Protein AF-A0A9D5TP12-F1 (afdb_monomer_lite)

Structure (mmCIF, N/CA/C/O backbone):
data_AF-A0A9D5TP12-F1
#
_entry.id   AF-A0A9D5TP12-F1
#
loop_
_atom_site.group_PDB
_atom_site.id
_atom_site.type_symbol
_atom_site.label_atom_id
_atom_site.label_alt_id
_atom_site.label_comp_id
_atom_site.label_asym_id
_atom_site.label_entity_id
_atom_site.label_seq_id
_atom_site.pdbx_PDB_ins_code
_atom_site.Cartn_x
_atom_site.Cartn_y
_atom_site.Cartn_z
_atom_site.occupancy
_atom_site.B_iso_or_equiv
_atom_site.auth_seq_id
_atom_site.auth_comp_id
_atom_site.auth_asym_id
_atom_site.auth_atom_id
_atom_site.pdbx_PDB_model_num
ATOM 1 N N . MET A 1 1 ? -20.997 19.288 26.419 1.00 34.75 1 MET A N 1
ATOM 2 C CA . MET A 1 1 ? -20.650 18.181 25.501 1.00 34.75 1 MET A CA 1
ATOM 3 C C . MET A 1 1 ? -21.415 16.973 26.014 1.00 34.75 1 MET A C 1
ATOM 5 O O . MET A 1 1 ? -21.216 16.625 27.165 1.00 34.75 1 MET A O 1
ATOM 9 N N . PHE A 1 2 ? -22.417 16.490 25.276 1.00 34.88 2 PHE A N 1
ATOM 10 C CA . PHE A 1 2 ? -23.451 15.599 25.816 1.00 34.88 2 PHE A CA 1
ATOM 11 C C . PHE A 1 2 ? -22.868 14.261 26.285 1.00 34.88 2 PHE A C 1
ATOM 13 O O . PHE A 1 2 ? -22.431 13.446 25.473 1.00 34.88 2 PHE A O 1
ATOM 20 N N . GLU A 1 3 ? -22.887 14.047 27.597 1.00 37.12 3 GLU A N 1
ATOM 21 C CA . GLU A 1 3 ? -22.659 12.756 28.228 1.00 37.12 3 GLU A CA 1
ATOM 22 C C . GLU A 1 3 ? -23.848 11.865 27.859 1.00 37.12 3 GLU A C 1
ATOM 24 O O . GLU A 1 3 ? -24.962 12.015 28.355 1.00 37.12 3 GLU A O 1
ATOM 29 N N . LYS A 1 4 ? -23.655 11.029 26.838 1.00 43.12 4 LYS A N 1
ATOM 30 C CA . LYS A 1 4 ? -24.684 10.112 26.353 1.00 43.12 4 LYS A CA 1
ATOM 31 C C . LYS A 1 4 ? -24.877 9.065 27.449 1.00 43.12 4 LYS A C 1
ATOM 33 O O . LYS A 1 4 ? -23.991 8.231 27.631 1.00 43.12 4 LYS A O 1
ATOM 38 N N . GLU A 1 5 ? -25.989 9.135 28.185 1.00 43.97 5 GLU A N 1
ATOM 39 C CA . GLU A 1 5 ? -26.331 8.164 29.231 1.00 43.97 5 GLU A CA 1
ATOM 40 C C . GLU A 1 5 ? -26.109 6.737 28.709 1.00 43.97 5 GLU A C 1
ATOM 42 O O . GLU A 1 5 ? -26.712 6.309 27.715 1.00 43.97 5 GLU A O 1
ATOM 47 N N . ARG A 1 6 ? -25.172 6.013 29.334 1.00 51.12 6 ARG A N 1
ATOM 48 C CA . ARG A 1 6 ? -24.859 4.636 28.949 1.00 51.12 6 ARG A CA 1
ATOM 49 C C . ARG A 1 6 ? -26.008 3.744 29.399 1.00 51.12 6 ARG A C 1
ATOM 51 O O . ARG A 1 6 ? -26.174 3.482 30.584 1.00 51.12 6 ARG A O 1
ATOM 58 N N . LYS A 1 7 ? -26.793 3.270 28.436 1.00 58.16 7 LYS A N 1
ATOM 59 C CA . LYS A 1 7 ? -27.853 2.286 28.668 1.00 58.16 7 LYS A CA 1
ATOM 60 C C . LYS A 1 7 ? -27.237 0.931 29.012 1.00 58.16 7 LYS A C 1
ATOM 62 O O . LYS A 1 7 ? -26.291 0.503 28.350 1.00 58.16 7 LYS A O 1
ATOM 67 N N . PHE A 1 8 ? -27.782 0.264 30.027 1.00 51.97 8 PHE A N 1
ATOM 68 C CA . PHE A 1 8 ? -27.398 -1.104 30.363 1.00 51.97 8 PHE A CA 1
ATOM 69 C C . PHE A 1 8 ? -27.832 -2.064 29.246 1.00 51.97 8 PHE A C 1
ATOM 71 O O . PHE A 1 8 ? -28.957 -1.941 28.758 1.00 51.97 8 PHE A O 1
ATOM 78 N N . PRO A 1 9 ? -26.971 -3.011 28.834 1.00 57.88 9 PRO A N 1
ATOM 79 C CA . PRO A 1 9 ? -27.343 -4.006 27.837 1.00 57.88 9 PRO A CA 1
ATOM 80 C C . PRO A 1 9 ? -28.425 -4.932 28.407 1.00 57.88 9 PRO A C 1
ATOM 82 O O . PRO A 1 9 ? -28.237 -5.523 29.472 1.00 57.88 9 PRO A O 1
ATOM 85 N N . ALA A 1 10 ? -29.554 -5.062 27.708 1.00 56.81 10 ALA A N 1
ATOM 86 C CA . ALA A 1 10 ? -30.697 -5.853 28.175 1.00 56.81 10 ALA A CA 1
ATOM 87 C C . ALA A 1 10 ? -30.588 -7.342 27.786 1.00 56.81 10 ALA A C 1
ATOM 89 O O . ALA A 1 10 ? -31.251 -8.199 28.371 1.00 56.81 10 ALA A O 1
ATOM 90 N N . SER A 1 11 ? -29.733 -7.667 26.811 1.00 59.78 11 SER A N 1
ATOM 91 C CA . SER A 1 11 ? -29.512 -9.028 26.313 1.00 59.78 11 SER A CA 1
ATOM 92 C C . SER A 1 11 ? -28.053 -9.266 25.910 1.00 59.78 11 SER A C 1
ATOM 94 O O . SER A 1 11 ? -27.313 -8.335 25.590 1.00 59.78 11 SER A O 1
ATOM 96 N N . LEU A 1 12 ? -27.640 -10.538 25.865 1.00 60.16 12 LEU A N 1
ATOM 97 C CA . LEU A 1 12 ? -26.319 -10.935 25.358 1.00 60.16 12 LEU A CA 1
ATOM 98 C C . LEU A 1 12 ? -26.127 -10.610 23.863 1.00 60.16 12 LEU A C 1
ATOM 100 O O . LEU A 1 12 ? -24.990 -10.462 23.417 1.00 60.16 12 LEU A O 1
ATOM 104 N N . GLU A 1 13 ? -27.212 -10.485 23.092 1.00 59.66 13 GLU A N 1
ATOM 105 C CA . GLU A 1 13 ? -27.165 -10.084 21.679 1.00 59.66 13 GLU A CA 1
ATOM 106 C C . GLU A 1 13 ? -26.834 -8.599 21.507 1.00 59.66 13 GLU A C 1
ATOM 108 O O . GLU A 1 13 ? -26.048 -8.250 20.625 1.00 59.66 13 GLU A O 1
ATOM 113 N N . GLU A 1 14 ? -27.331 -7.721 22.384 1.00 58.25 14 GLU A N 1
ATOM 114 C CA . GLU A 1 14 ? -26.931 -6.306 22.384 1.00 58.25 14 GLU A CA 1
ATOM 115 C C . GLU A 1 14 ? -25.450 -6.121 22.723 1.00 58.25 14 GLU A C 1
ATOM 117 O O . GLU A 1 14 ? -24.802 -5.233 22.167 1.00 58.25 14 GLU A O 1
ATOM 122 N N . CYS A 1 15 ? -24.875 -6.993 23.557 1.00 57.53 15 CYS A N 1
ATOM 123 C CA . CYS A 1 15 ? -23.444 -6.963 23.859 1.00 57.53 15 CYS A CA 1
ATOM 124 C C . CYS A 1 15 ? -22.568 -7.234 22.627 1.00 57.53 15 CYS A C 1
ATOM 126 O O . CYS A 1 15 ? -21.429 -6.771 22.603 1.00 57.53 15 CYS A O 1
ATOM 128 N N . LYS A 1 16 ? -23.085 -7.959 21.622 1.00 59.59 16 LYS A N 1
ATOM 129 C CA . LYS A 1 16 ? -22.362 -8.335 20.394 1.00 59.59 16 LYS A CA 1
ATOM 130 C C . LYS A 1 16 ? -22.511 -7.337 19.244 1.00 59.59 16 LYS A C 1
ATOM 132 O O . LYS A 1 16 ? -21.845 -7.510 18.224 1.00 59.59 16 LYS A O 1
ATOM 137 N N . LYS A 1 17 ? -23.362 -6.309 19.364 1.00 65.19 17 LYS A N 1
ATOM 138 C CA . LYS A 1 17 ? -23.546 -5.326 18.286 1.00 65.19 17 LYS A CA 1
ATOM 139 C C . LYS A 1 17 ? -22.244 -4.566 18.012 1.00 65.19 17 LYS A C 1
ATOM 141 O O . LYS A 1 17 ? -21.689 -3.907 18.898 1.00 65.19 17 LYS A O 1
ATOM 146 N N . VAL A 1 18 ? -21.786 -4.654 16.763 1.00 62.16 18 VAL A N 1
ATOM 147 C CA . VAL A 1 18 ? -20.635 -3.905 16.245 1.00 62.16 18 VAL A CA 1
ATOM 148 C C . VAL A 1 18 ? -20.933 -2.412 16.375 1.00 62.16 18 VAL A C 1
ATOM 150 O O . VAL A 1 18 ? -22.025 -1.959 16.039 1.00 62.16 18 VAL A O 1
ATOM 153 N N . ASP A 1 19 ? -19.996 -1.658 16.952 1.00 65.31 19 ASP A N 1
ATOM 154 C CA . ASP A 1 19 ? -20.142 -0.209 17.099 1.00 65.31 19 ASP A CA 1
ATOM 155 C C . ASP A 1 19 ? -19.853 0.512 15.788 1.00 65.31 19 ASP A C 1
ATOM 157 O O . ASP A 1 19 ? -19.017 0.049 15.012 1.00 65.31 19 ASP A O 1
ATOM 161 N N . SER A 1 20 ? -20.397 1.719 15.624 1.00 74.88 20 SER A N 1
ATOM 162 C CA . SER A 1 20 ? -20.076 2.582 14.477 1.00 74.88 20 SER A CA 1
ATOM 163 C C . SER A 1 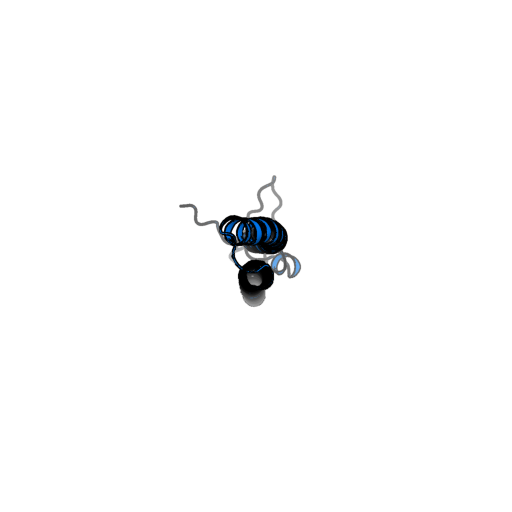20 ? -18.572 2.882 14.366 1.00 74.88 20 SER A C 1
ATOM 165 O O . SER A 1 20 ? -18.056 3.119 13.279 1.00 74.88 20 SER A O 1
ATOM 167 N N . VAL A 1 21 ? -17.845 2.862 15.492 1.00 74.19 21 VAL A N 1
ATOM 168 C CA . VAL A 1 21 ? -16.382 3.033 15.530 1.00 74.19 21 VAL A CA 1
ATOM 169 C C . VAL A 1 21 ? -15.657 1.811 14.962 1.00 74.19 21 VAL A C 1
ATOM 171 O O . VAL A 1 21 ? -14.723 1.961 14.180 1.00 74.19 21 VAL A O 1
ATOM 174 N N . SER A 1 22 ? -16.095 0.603 15.324 1.00 74.75 22 SER A N 1
ATOM 175 C CA . SER A 1 22 ? -15.513 -0.643 14.811 1.00 74.75 22 SER A CA 1
ATOM 176 C C . SER A 1 22 ? -15.844 -0.825 13.326 1.00 74.75 22 SER A C 1
ATOM 178 O O . SER A 1 22 ? -14.962 -1.146 12.537 1.00 74.75 22 SER A O 1
ATOM 180 N N . GLU A 1 23 ? -17.074 -0.510 12.919 1.00 79.94 23 GLU A N 1
ATOM 181 C CA . GLU A 1 23 ? -17.510 -0.529 11.517 1.00 79.94 23 GLU A CA 1
ATOM 182 C C . GLU A 1 23 ? -16.716 0.461 10.644 1.00 79.94 23 GLU A C 1
ATOM 184 O O . GLU A 1 23 ? -16.267 0.120 9.547 1.00 79.94 23 GLU A O 1
ATOM 189 N N . SER A 1 24 ? -16.449 1.663 11.168 1.00 81.19 24 SER A N 1
ATOM 190 C CA . SER A 1 24 ? -15.568 2.637 10.518 1.00 81.19 24 SER A CA 1
ATOM 191 C C . SER A 1 24 ? -14.151 2.081 10.349 1.00 81.19 24 SER A C 1
ATOM 193 O O . SER A 1 24 ? -13.617 2.106 9.241 1.00 81.19 24 SER A O 1
ATOM 195 N N . LEU A 1 25 ? -13.554 1.502 11.399 1.00 82.25 25 LEU A N 1
ATOM 196 C CA . LEU A 1 25 ? -12.213 0.903 11.323 1.00 82.25 25 LEU A CA 1
ATOM 197 C C . LEU A 1 25 ? -12.132 -0.219 10.277 1.00 82.25 25 LEU A C 1
ATOM 199 O O . LEU A 1 25 ? -11.177 -0.255 9.501 1.00 82.25 25 LEU A O 1
ATOM 203 N N . TRP A 1 26 ? -13.142 -1.087 10.199 1.00 83.75 26 TRP A N 1
ATOM 204 C CA . TRP A 1 26 ? -13.218 -2.123 9.164 1.00 83.75 26 TRP A CA 1
ATOM 205 C C . TRP A 1 26 ? -13.318 -1.533 7.754 1.00 83.75 26 TRP A C 1
ATOM 207 O O . TRP A 1 26 ? -12.626 -1.994 6.845 1.00 83.75 26 TRP A O 1
ATOM 217 N N . THR A 1 27 ? -14.083 -0.454 7.583 1.00 87.50 27 THR A N 1
ATOM 218 C CA . THR A 1 27 ? -14.152 0.275 6.307 1.00 87.50 27 THR A CA 1
ATOM 219 C C . THR A 1 27 ? -12.778 0.829 5.913 1.00 87.50 27 THR A C 1
ATOM 221 O O . THR A 1 27 ? -12.343 0.664 4.773 1.00 87.50 27 THR A O 1
ATOM 224 N N . TRP A 1 28 ? -12.039 1.425 6.853 1.00 86.44 28 TRP A N 1
ATOM 225 C CA . TRP A 1 28 ? -10.678 1.918 6.604 1.00 86.44 28 TRP A CA 1
ATOM 226 C C . TRP A 1 28 ? -9.708 0.799 6.206 1.00 86.44 28 TRP A C 1
ATOM 228 O O . TRP A 1 28 ? -8.885 0.994 5.308 1.00 86.44 28 TRP A O 1
ATOM 238 N N . VAL A 1 29 ? -9.825 -0.385 6.813 1.00 87.88 29 VAL A N 1
ATOM 239 C CA . VAL A 1 29 ? -9.036 -1.570 6.435 1.00 87.88 29 VAL A CA 1
ATOM 240 C C . VAL A 1 29 ? -9.301 -1.971 4.982 1.00 87.88 29 VAL A C 1
ATOM 242 O O . VAL A 1 29 ? -8.356 -2.233 4.232 1.00 87.88 29 VAL A O 1
ATOM 245 N N . GLU A 1 30 ? -10.565 -2.023 4.561 1.00 89.06 30 GLU A N 1
ATOM 246 C CA . GLU A 1 30 ? -10.925 -2.355 3.177 1.00 89.06 30 GLU A CA 1
ATOM 247 C C . GLU A 1 30 ? -10.396 -1.319 2.185 1.00 89.06 30 GLU A C 1
ATOM 249 O O . GLU A 1 30 ? -9.827 -1.673 1.145 1.00 89.06 30 GLU A O 1
ATOM 254 N N . TRP A 1 31 ? -10.521 -0.039 2.537 1.00 89.00 31 TRP A N 1
ATOM 255 C CA . TRP A 1 31 ? -9.989 1.060 1.743 1.00 89.00 31 TRP A CA 1
ATOM 256 C C . TRP A 1 31 ? -8.475 0.951 1.580 1.00 89.00 31 TRP A C 1
ATOM 258 O O . TRP A 1 31 ? -7.990 1.003 0.451 1.00 89.00 31 TRP A O 1
ATOM 268 N N . LEU A 1 32 ? -7.723 0.722 2.657 1.00 87.69 32 LEU A N 1
ATOM 269 C CA . LEU A 1 32 ? -6.265 0.578 2.592 1.00 87.69 32 LEU A CA 1
ATOM 270 C C . LEU A 1 32 ? -5.828 -0.591 1.709 1.00 87.69 32 LEU A C 1
ATOM 272 O O . LEU A 1 32 ? -4.908 -0.441 0.906 1.00 87.69 32 LEU A O 1
ATOM 276 N N . LYS A 1 33 ? -6.520 -1.734 1.782 1.00 87.12 33 LYS A N 1
ATOM 277 C CA . LYS A 1 33 ? -6.243 -2.876 0.894 1.00 87.12 33 LYS A CA 1
ATOM 278 C C . LYS A 1 33 ? -6.492 -2.530 -0.574 1.00 87.12 33 LYS A C 1
ATOM 280 O O . LYS A 1 33 ? -5.738 -2.965 -1.446 1.00 87.12 33 LYS A O 1
ATOM 285 N N . LYS A 1 34 ? -7.544 -1.760 -0.862 1.00 90.94 34 LYS A N 1
ATOM 286 C CA . LYS A 1 34 ? -7.857 -1.307 -2.223 1.00 90.94 34 LYS A CA 1
ATOM 287 C C . LYS A 1 34 ? -6.808 -0.316 -2.734 1.00 90.94 34 LYS A C 1
ATOM 289 O O . LYS A 1 34 ? -6.294 -0.507 -3.835 1.00 90.94 34 LYS A O 1
ATOM 294 N N . TRP A 1 35 ? -6.452 0.685 -1.932 1.00 88.50 35 TRP A N 1
ATOM 295 C CA . TRP A 1 35 ? -5.431 1.678 -2.275 1.00 88.50 35 TRP A CA 1
ATOM 296 C C . TRP A 1 35 ? -4.051 1.051 -2.466 1.00 88.50 35 TRP A C 1
ATOM 298 O O . TRP A 1 35 ? -3.403 1.346 -3.465 1.00 88.50 35 TRP A O 1
ATOM 308 N N . GLY A 1 36 ? -3.650 0.107 -1.610 1.00 87.62 36 GLY A N 1
ATOM 309 C CA . GLY A 1 36 ? -2.383 -0.613 -1.762 1.00 87.62 36 GLY A CA 1
ATOM 310 C C . GLY A 1 36 ? -2.265 -1.349 -3.103 1.00 87.62 36 GLY A C 1
ATOM 311 O O . GLY A 1 36 ? -1.213 -1.314 -3.736 1.00 87.62 36 GLY A O 1
ATOM 312 N N . LYS A 1 37 ? -3.356 -1.954 -3.599 1.00 90.06 37 LYS A N 1
ATOM 313 C CA . LYS A 1 37 ? -3.381 -2.580 -4.936 1.00 90.06 37 LYS A CA 1
ATOM 314 C C . LYS A 1 37 ? -3.290 -1.555 -6.067 1.00 90.06 37 LYS A C 1
ATOM 316 O O . LYS A 1 37 ? -2.580 -1.789 -7.039 1.00 90.06 37 LYS A O 1
ATOM 321 N N . ILE A 1 38 ? -4.011 -0.439 -5.952 1.00 92.31 38 ILE A N 1
ATOM 322 C CA . ILE A 1 38 ? -4.000 0.627 -6.965 1.00 92.31 38 ILE A CA 1
ATOM 323 C C . ILE A 1 38 ? -2.599 1.238 -7.072 1.00 92.31 38 ILE A C 1
ATOM 325 O O . ILE A 1 38 ? -2.075 1.384 -8.174 1.00 92.31 38 ILE A O 1
ATOM 329 N N . ILE A 1 39 ? -1.976 1.541 -5.934 1.00 90.69 39 ILE A N 1
ATOM 330 C CA . ILE A 1 39 ? -0.634 2.125 -5.872 1.00 90.69 39 ILE A CA 1
ATOM 331 C C . ILE A 1 39 ? 0.409 1.152 -6.421 1.00 90.69 39 ILE A C 1
ATOM 333 O O . ILE A 1 39 ? 1.260 1.572 -7.199 1.00 90.69 39 ILE A O 1
ATOM 337 N N . LEU A 1 40 ? 0.302 -0.146 -6.115 1.00 90.44 40 LEU A N 1
ATOM 338 C CA . LEU A 1 40 ? 1.178 -1.163 -6.701 1.00 90.44 40 LEU A CA 1
ATOM 339 C C . LEU A 1 40 ? 1.142 -1.122 -8.238 1.00 90.44 40 LEU A C 1
ATOM 341 O O . LEU A 1 40 ? 2.189 -1.089 -8.879 1.00 90.44 40 LEU A O 1
ATOM 345 N N . ILE A 1 41 ? -0.055 -1.084 -8.832 1.00 92.50 41 ILE A N 1
ATOM 346 C CA . ILE A 1 41 ? -0.215 -1.026 -10.294 1.00 92.50 41 ILE A CA 1
ATOM 347 C C . ILE A 1 41 ? 0.381 0.269 -10.853 1.00 92.50 41 ILE A C 1
ATOM 349 O O . ILE A 1 41 ? 1.114 0.228 -11.841 1.00 92.50 41 ILE A O 1
ATOM 353 N N . LEU A 1 42 ? 0.107 1.409 -10.214 1.00 93.81 42 LEU A N 1
ATOM 354 C CA . LEU A 1 42 ? 0.652 2.701 -10.634 1.00 93.81 42 LEU A CA 1
ATOM 355 C C . LEU A 1 42 ? 2.185 2.704 -10.617 1.00 93.81 42 LEU A C 1
ATOM 357 O O . LEU A 1 42 ? 2.797 3.151 -11.584 1.00 93.81 42 LEU A O 1
ATOM 361 N N . LEU A 1 43 ? 2.807 2.159 -9.571 1.00 92.75 43 LEU A N 1
ATOM 362 C CA . LEU A 1 43 ? 4.266 2.092 -9.457 1.00 92.75 43 LEU A CA 1
ATOM 363 C C . LEU A 1 43 ? 4.894 1.172 -10.508 1.00 92.75 43 LEU A C 1
ATOM 365 O O . LEU A 1 43 ? 5.949 1.504 -11.043 1.00 92.75 43 LEU A O 1
ATOM 369 N N . ILE A 1 44 ? 4.236 0.065 -10.862 1.00 92.12 44 ILE A N 1
ATOM 370 C CA . ILE A 1 44 ? 4.693 -0.804 -11.957 1.00 92.12 44 ILE A CA 1
ATOM 371 C C . ILE A 1 44 ? 4.674 -0.043 -13.288 1.00 92.12 44 ILE A C 1
ATOM 373 O O . ILE A 1 44 ? 5.658 -0.073 -14.027 1.00 92.12 44 ILE A O 1
ATOM 377 N N . VAL A 1 45 ? 3.585 0.674 -13.587 1.00 94.69 45 VAL A N 1
ATOM 378 C CA . VAL A 1 45 ? 3.463 1.461 -14.827 1.00 94.69 45 VAL A CA 1
ATOM 379 C C . VAL A 1 45 ? 4.524 2.561 -14.885 1.00 94.69 45 VAL A C 1
ATOM 381 O O . VAL A 1 45 ? 5.215 2.695 -15.895 1.00 94.69 45 VAL A O 1
ATOM 384 N N . VAL A 1 46 ? 4.699 3.312 -13.794 1.00 93.75 46 VAL A N 1
ATOM 385 C CA . VAL A 1 46 ? 5.732 4.353 -13.694 1.00 93.75 46 VAL A CA 1
ATOM 386 C C . VAL A 1 46 ? 7.131 3.754 -13.845 1.00 93.75 46 VAL A C 1
ATOM 388 O O . VAL A 1 46 ? 7.955 4.321 -14.560 1.00 93.75 46 VAL A O 1
ATOM 391 N N . GLY A 1 47 ? 7.386 2.587 -13.253 1.00 93.44 47 GLY A N 1
ATOM 392 C CA . GLY A 1 47 ? 8.660 1.886 -13.382 1.00 93.44 47 GLY A CA 1
ATOM 393 C C . GLY A 1 47 ? 8.993 1.501 -14.821 1.00 93.44 47 GLY A C 1
ATOM 394 O O . GLY A 1 47 ? 10.116 1.732 -15.266 1.00 93.44 47 GLY A O 1
ATOM 395 N N . ILE A 1 48 ? 8.014 0.995 -15.579 1.00 94.31 48 ILE A N 1
ATOM 396 C CA . ILE A 1 48 ? 8.194 0.662 -17.002 1.00 94.31 48 ILE A CA 1
ATOM 397 C C . ILE A 1 48 ? 8.515 1.921 -17.816 1.00 94.31 48 ILE A C 1
ATOM 399 O O . ILE A 1 48 ? 9.481 1.928 -18.578 1.00 94.31 48 ILE A O 1
ATOM 403 N N . ILE A 1 49 ? 7.746 2.999 -17.633 1.00 95.38 49 ILE A N 1
ATOM 404 C CA . ILE A 1 49 ? 7.971 4.268 -18.345 1.00 95.38 49 ILE A CA 1
ATOM 405 C C . ILE A 1 49 ? 9.357 4.834 -18.006 1.00 95.38 49 ILE A C 1
ATOM 407 O O . ILE A 1 49 ? 10.099 5.247 -18.898 1.00 95.38 49 ILE A O 1
ATOM 411 N N . SER A 1 50 ? 9.734 4.810 -16.726 1.00 93.88 50 SER A N 1
ATOM 412 C CA . SER A 1 50 ? 11.030 5.296 -16.254 1.00 93.88 50 SER A CA 1
ATOM 413 C C . SER A 1 50 ? 12.192 4.494 -16.843 1.00 93.88 50 SER A C 1
ATOM 415 O O . SER A 1 50 ? 13.198 5.090 -17.225 1.00 93.88 50 SER A O 1
ATOM 417 N N . ALA A 1 51 ? 12.048 3.175 -16.964 1.00 93.38 51 ALA A N 1
ATOM 418 C CA . ALA A 1 51 ? 13.068 2.314 -17.546 1.00 93.38 51 ALA A CA 1
ATOM 419 C C . ALA A 1 51 ? 13.272 2.556 -19.044 1.00 93.38 51 ALA A C 1
ATOM 421 O O . ALA A 1 51 ? 14.412 2.616 -19.500 1.00 93.38 51 ALA A O 1
ATOM 422 N N . VAL A 1 52 ? 12.185 2.753 -19.799 1.00 93.62 52 VAL A N 1
ATOM 423 C CA . VAL A 1 52 ? 12.261 3.133 -21.220 1.00 93.62 52 VAL A CA 1
ATOM 424 C C . VAL A 1 52 ? 12.936 4.497 -21.371 1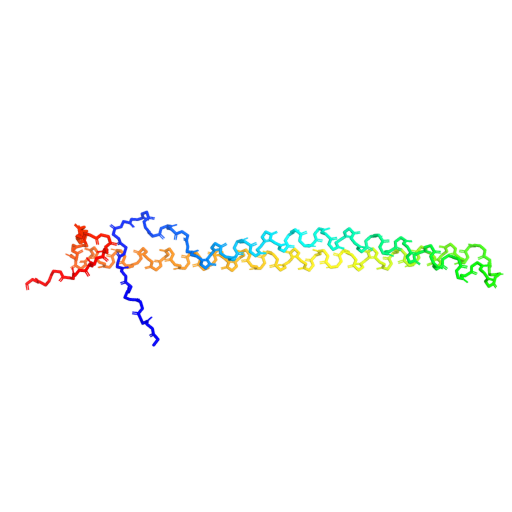.00 93.62 52 VAL A C 1
ATOM 426 O O . VAL A 1 52 ? 13.816 4.655 -22.214 1.00 93.62 52 VAL A O 1
ATOM 429 N N . GLY A 1 53 ? 12.588 5.462 -20.514 1.00 92.69 53 GLY A N 1
ATOM 430 C CA . GLY A 1 53 ? 13.259 6.762 -20.478 1.00 92.69 53 GLY A CA 1
ATOM 431 C C . GLY A 1 53 ? 14.763 6.633 -20.223 1.00 92.69 53 GLY A C 1
ATOM 432 O O . GLY A 1 53 ? 15.558 7.218 -20.952 1.00 92.69 53 GLY A O 1
ATOM 433 N N . LYS A 1 54 ? 15.160 5.805 -19.249 1.00 91.75 54 LYS A N 1
ATOM 434 C CA . LYS A 1 54 ? 16.571 5.552 -18.915 1.00 91.75 54 LYS A CA 1
ATOM 435 C C . LYS A 1 54 ? 17.340 4.831 -20.018 1.00 91.75 54 LYS A C 1
ATOM 437 O O . LYS A 1 54 ? 18.521 5.113 -20.202 1.00 91.75 54 LYS A O 1
ATOM 442 N N . TYR A 1 55 ? 16.688 3.930 -20.748 1.00 91.94 55 TYR A N 1
ATOM 443 C CA . TYR A 1 55 ? 17.275 3.300 -21.927 1.00 91.94 55 TYR A CA 1
ATOM 444 C C . TYR A 1 55 ? 17.582 4.340 -23.010 1.00 91.94 55 TYR A C 1
ATOM 446 O O . TYR A 1 55 ? 18.717 4.424 -23.474 1.00 91.94 55 TYR A O 1
ATOM 454 N N . ASN A 1 56 ? 16.588 5.160 -23.369 1.00 91.44 56 ASN A N 1
ATOM 455 C CA . ASN A 1 56 ? 16.728 6.167 -24.420 1.00 91.44 56 ASN A CA 1
ATOM 456 C C . ASN A 1 56 ? 17.771 7.230 -24.057 1.00 91.44 56 ASN A C 1
ATOM 458 O O . ASN A 1 56 ? 18.626 7.528 -24.880 1.00 91.44 56 ASN A O 1
ATOM 462 N N . GLU A 1 57 ? 17.766 7.722 -22.815 1.00 90.62 57 GLU A N 1
ATOM 463 C CA . GLU A 1 57 ? 18.731 8.713 -22.316 1.00 90.62 57 GLU A CA 1
ATOM 464 C C . GLU A 1 57 ? 20.185 8.239 -22.488 1.00 90.62 57 GLU A C 1
ATOM 466 O O . GLU A 1 57 ? 21.040 8.995 -22.942 1.00 90.62 57 GLU A O 1
ATOM 471 N N . VAL A 1 58 ? 20.470 6.971 -22.164 1.00 87.75 58 VAL A N 1
ATOM 472 C CA . VAL A 1 58 ? 21.822 6.397 -22.280 1.00 87.75 58 VAL A CA 1
ATOM 473 C C . VAL A 1 58 ? 22.168 6.028 -23.727 1.00 87.75 58 VAL A C 1
ATOM 475 O O . VAL A 1 58 ? 23.328 6.105 -24.126 1.00 87.75 58 VAL A O 1
ATOM 478 N N . ASN A 1 59 ? 21.179 5.653 -24.534 1.00 88.06 59 ASN A N 1
ATOM 479 C CA . ASN A 1 59 ? 21.391 5.340 -25.944 1.00 88.06 59 ASN A CA 1
ATOM 480 C C . ASN A 1 59 ? 21.639 6.609 -26.788 1.00 88.06 59 ASN A C 1
ATOM 482 O O . ASN A 1 59 ? 22.460 6.591 -27.702 1.00 88.06 59 ASN A O 1
ATOM 486 N N . GLU A 1 60 ? 20.989 7.730 -26.458 1.00 87.88 60 GLU A N 1
ATOM 487 C CA . GLU A 1 60 ? 21.161 9.028 -27.134 1.00 87.88 60 GLU A CA 1
ATOM 488 C C . GLU A 1 60 ? 22.571 9.611 -26.970 1.00 87.88 60 GLU A C 1
ATOM 490 O O . GLU A 1 60 ? 23.075 10.284 -27.869 1.00 87.88 60 GLU A O 1
ATOM 495 N N . ILE A 1 61 ? 23.249 9.304 -25.862 1.00 89.44 61 ILE A N 1
ATOM 496 C CA . ILE A 1 61 ? 24.646 9.701 -25.628 1.00 89.44 61 ILE A CA 1
ATOM 497 C C . ILE A 1 61 ? 25.669 8.755 -26.295 1.00 89.44 61 ILE A C 1
ATOM 499 O O . ILE A 1 61 ? 26.859 8.841 -25.996 1.00 89.44 61 ILE A O 1
ATOM 503 N N . ASN A 1 62 ? 25.232 7.881 -27.216 1.00 77.50 62 ASN A N 1
ATOM 504 C CA . ASN A 1 62 ? 26.053 6.912 -27.965 1.00 77.50 62 ASN A CA 1
ATOM 505 C C . ASN A 1 62 ? 26.914 5.989 -27.080 1.00 77.50 62 ASN A C 1
ATOM 507 O O . ASN A 1 62 ? 28.006 5.570 -27.473 1.00 77.50 62 ASN A O 1
ATOM 511 N N . VAL A 1 63 ? 26.443 5.672 -25.873 1.00 72.62 63 VAL A N 1
ATOM 512 C CA . VAL A 1 63 ? 27.092 4.677 -25.013 1.00 72.62 63 VAL A CA 1
ATOM 513 C C . VAL A 1 63 ? 26.692 3.277 -25.487 1.00 72.62 63 VAL A C 1
ATOM 515 O O . VAL A 1 63 ? 25.606 3.084 -26.029 1.00 72.62 63 VAL A O 1
ATOM 518 N N . ASP A 1 64 ? 27.585 2.300 -25.300 1.00 86.56 64 ASP A N 1
ATOM 519 C CA . ASP A 1 64 ? 27.348 0.895 -25.641 1.00 86.56 64 ASP A CA 1
ATOM 520 C C . ASP A 1 64 ? 25.938 0.416 -25.241 1.00 86.56 64 ASP A C 1
ATOM 522 O O . ASP A 1 64 ? 25.464 0.644 -24.123 1.00 86.56 64 ASP A O 1
ATOM 526 N N . SER A 1 65 ? 25.282 -0.294 -26.162 1.00 84.50 65 SER A N 1
ATOM 527 C CA . SER A 1 65 ? 23.906 -0.780 -25.997 1.00 84.50 65 SER A CA 1
ATOM 528 C C . SER A 1 65 ? 23.721 -1.667 -24.757 1.00 84.50 65 SER A C 1
ATOM 530 O O . SER A 1 65 ? 22.641 -1.672 -24.157 1.00 84.50 65 SER A O 1
ATOM 532 N N . GLY A 1 66 ? 24.776 -2.367 -24.320 1.00 89.19 66 GLY A N 1
ATOM 533 C CA . GLY A 1 66 ? 24.776 -3.146 -23.086 1.00 89.19 66 GLY A CA 1
ATOM 534 C C . GLY A 1 66 ? 24.638 -2.272 -21.839 1.00 89.19 66 GLY A C 1
ATOM 535 O O . GLY A 1 66 ? 23.911 -2.631 -20.909 1.00 89.19 66 GLY A O 1
ATOM 536 N N . VAL A 1 67 ? 25.255 -1.090 -21.831 1.00 89.38 67 VAL A N 1
ATOM 537 C CA . VAL A 1 67 ? 25.152 -0.123 -20.727 1.00 89.38 67 VAL A CA 1
ATOM 538 C C . VAL A 1 67 ? 23.760 0.511 -20.681 1.00 89.38 67 VAL A C 1
ATOM 540 O O . VAL A 1 67 ? 23.187 0.637 -19.596 1.00 89.38 67 VAL A O 1
ATOM 543 N N . ALA A 1 68 ? 23.170 0.846 -21.834 1.00 89.94 68 ALA A N 1
ATOM 544 C CA . ALA A 1 68 ? 21.793 1.348 -21.903 1.00 89.94 68 ALA A CA 1
ATOM 545 C C . ALA A 1 68 ? 20.786 0.313 -21.371 1.00 89.94 68 ALA A C 1
ATOM 547 O O . ALA A 1 68 ? 19.913 0.637 -20.560 1.00 89.94 68 ALA A O 1
ATOM 548 N N . MET A 1 69 ? 20.960 -0.956 -21.753 1.00 90.19 69 MET A N 1
ATOM 549 C CA . MET A 1 69 ? 20.156 -2.067 -21.240 1.00 90.19 69 MET A CA 1
ATOM 550 C C . MET A 1 69 ? 20.326 -2.233 -19.721 1.00 90.19 69 MET A C 1
ATOM 552 O O . MET A 1 69 ? 19.339 -2.371 -18.998 1.00 90.19 69 MET A O 1
ATOM 556 N N . MET A 1 70 ? 21.558 -2.166 -19.207 1.00 92.31 70 MET A N 1
ATOM 557 C CA . MET A 1 70 ? 21.831 -2.273 -17.769 1.00 92.31 70 MET A CA 1
ATOM 558 C C . MET A 1 70 ? 21.221 -1.105 -16.972 1.00 92.31 70 MET A C 1
ATOM 560 O O . MET A 1 70 ? 20.657 -1.320 -15.895 1.00 92.31 70 MET A O 1
ATOM 564 N N . SER A 1 71 ? 21.251 0.115 -17.512 1.00 91.69 71 SER A N 1
ATOM 565 C CA . SER A 1 71 ? 20.581 1.288 -16.927 1.00 91.69 71 SER A CA 1
ATOM 566 C C . SER A 1 71 ? 19.060 1.089 -16.833 1.00 91.69 71 SER A C 1
ATOM 568 O O . SER A 1 71 ? 18.451 1.310 -15.784 1.00 91.69 71 SER A O 1
ATOM 570 N N . ALA A 1 72 ? 18.437 0.569 -17.894 1.00 91.38 72 ALA A N 1
ATOM 571 C CA . ALA A 1 72 ? 17.007 0.268 -17.901 1.00 91.38 72 ALA A CA 1
ATOM 572 C C . ALA A 1 72 ? 16.631 -0.822 -16.880 1.00 91.38 72 ALA A C 1
ATOM 574 O O . ALA A 1 72 ? 15.663 -0.674 -16.133 1.00 91.38 72 ALA A O 1
ATOM 575 N N . VAL A 1 73 ? 17.421 -1.899 -16.798 1.00 93.62 73 VAL A N 1
ATOM 576 C CA . VAL A 1 73 ? 17.187 -3.009 -15.857 1.00 93.62 73 VAL A CA 1
ATOM 577 C C . VAL A 1 73 ? 17.354 -2.562 -14.405 1.00 93.62 73 VAL A C 1
ATOM 579 O O . VAL A 1 73 ? 16.525 -2.901 -13.561 1.00 93.62 73 VAL A O 1
ATOM 582 N N . THR A 1 74 ? 18.388 -1.779 -14.097 1.00 94.31 74 THR A N 1
ATOM 583 C CA . THR A 1 74 ? 18.594 -1.246 -12.738 1.00 94.31 74 THR A CA 1
ATOM 584 C C . THR A 1 74 ? 17.483 -0.274 -12.335 1.00 94.31 74 THR A C 1
ATOM 586 O O . THR A 1 74 ? 17.032 -0.303 -11.186 1.00 94.31 74 THR A O 1
ATOM 589 N N . SER A 1 75 ? 16.969 0.523 -13.278 1.00 93.12 75 SER A N 1
ATOM 590 C CA . SER A 1 75 ? 15.781 1.358 -13.070 1.00 93.12 75 SER A CA 1
ATOM 591 C C . SER A 1 75 ? 14.528 0.522 -12.774 1.00 93.12 75 SER A C 1
ATOM 593 O O . SER A 1 75 ? 13.870 0.765 -11.759 1.00 93.12 75 SER A O 1
ATOM 595 N N . LEU A 1 76 ? 14.238 -0.510 -13.580 1.00 93.12 76 LEU A N 1
ATOM 596 C CA . LEU A 1 76 ? 13.118 -1.431 -13.332 1.00 93.12 76 LEU A CA 1
ATOM 597 C C . LEU A 1 76 ? 13.217 -2.089 -11.960 1.00 93.12 76 LEU A C 1
ATOM 599 O O . LEU A 1 76 ? 12.229 -2.133 -11.230 1.00 93.12 76 LEU A O 1
ATOM 603 N N . LEU A 1 77 ? 14.402 -2.586 -11.603 1.00 94.50 77 LEU A N 1
ATOM 604 C CA . LEU A 1 77 ? 14.621 -3.249 -10.323 1.00 94.50 77 LEU A CA 1
ATOM 605 C C . LEU A 1 77 ? 14.386 -2.287 -9.155 1.00 94.50 77 LEU A C 1
ATOM 607 O O . LEU A 1 77 ? 13.740 -2.656 -8.178 1.00 94.50 77 LEU A O 1
ATOM 611 N N . SER A 1 78 ? 14.857 -1.045 -9.278 1.00 93.94 78 SER A N 1
ATOM 612 C CA . SER A 1 78 ? 14.661 -0.017 -8.253 1.00 93.94 78 SER A CA 1
ATOM 613 C C . SER A 1 78 ? 13.173 0.258 -8.035 1.00 93.94 78 SER A C 1
ATOM 615 O O . SER A 1 78 ? 12.690 0.191 -6.906 1.00 93.94 78 SER A O 1
ATOM 617 N N . TRP A 1 79 ? 12.419 0.488 -9.113 1.00 94.19 79 TRP A N 1
ATOM 618 C CA . TRP A 1 79 ? 10.971 0.701 -9.039 1.00 94.19 79 TRP A CA 1
ATOM 619 C C . TRP A 1 79 ? 10.208 -0.523 -8.530 1.00 94.19 79 TRP A C 1
ATOM 621 O O . TRP A 1 79 ? 9.271 -0.370 -7.749 1.00 94.19 79 TRP A O 1
ATOM 631 N N . ALA A 1 80 ? 10.621 -1.732 -8.913 1.00 91.50 80 ALA A N 1
ATOM 632 C CA . ALA A 1 80 ? 10.029 -2.966 -8.409 1.00 91.50 80 ALA A CA 1
ATOM 633 C C . ALA A 1 80 ? 10.217 -3.104 -6.890 1.00 91.50 80 ALA A C 1
ATOM 635 O O . ALA A 1 80 ? 9.265 -3.439 -6.184 1.00 91.50 80 ALA A O 1
ATOM 636 N N . LEU A 1 81 ? 11.408 -2.792 -6.368 1.00 94.25 81 LEU A N 1
ATOM 637 C CA . LEU A 1 81 ? 11.670 -2.795 -4.927 1.00 94.25 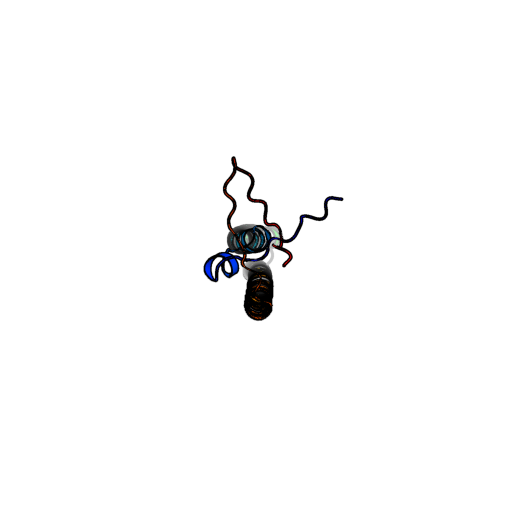81 LEU A CA 1
ATOM 638 C C . LEU A 1 81 ? 10.820 -1.751 -4.195 1.00 94.25 81 LEU A C 1
ATOM 640 O O . LEU A 1 81 ? 10.192 -2.087 -3.191 1.00 94.25 81 LEU A O 1
ATOM 644 N N . TYR A 1 82 ? 10.731 -0.524 -4.719 1.00 92.88 82 TYR A N 1
ATOM 645 C CA . TYR A 1 82 ? 9.846 0.502 -4.158 1.00 92.88 82 TYR A CA 1
ATOM 646 C C . TYR A 1 82 ? 8.383 0.046 -4.136 1.00 92.88 82 TYR A C 1
ATOM 648 O O . TYR A 1 82 ? 7.720 0.166 -3.108 1.00 92.88 82 TYR A O 1
ATOM 656 N N . ALA A 1 83 ? 7.892 -0.541 -5.229 1.00 91.38 83 ALA A N 1
ATOM 657 C CA . ALA A 1 83 ? 6.522 -1.039 -5.329 1.00 91.38 83 ALA A CA 1
ATOM 658 C C . ALA A 1 83 ? 6.220 -2.146 -4.308 1.00 91.38 83 ALA A C 1
ATOM 660 O O . ALA A 1 83 ? 5.147 -2.157 -3.702 1.00 91.38 83 ALA A O 1
ATOM 661 N N . ILE A 1 84 ? 7.174 -3.052 -4.083 1.00 90.88 84 ILE A N 1
ATOM 662 C CA . ILE A 1 84 ? 7.056 -4.128 -3.095 1.00 90.88 84 ILE A CA 1
ATOM 663 C C . ILE A 1 84 ? 7.027 -3.565 -1.670 1.00 90.88 84 ILE A C 1
ATOM 665 O O . ILE A 1 84 ? 6.162 -3.952 -0.882 1.00 90.88 84 ILE A O 1
ATOM 669 N N . ILE A 1 85 ? 7.943 -2.651 -1.337 1.00 93.69 85 ILE A N 1
ATOM 670 C CA . ILE A 1 85 ? 8.005 -2.027 -0.007 1.00 93.69 85 ILE A CA 1
ATOM 671 C C . ILE A 1 85 ? 6.702 -1.281 0.286 1.00 93.69 85 ILE A C 1
ATOM 673 O O . ILE A 1 85 ? 6.102 -1.485 1.342 1.00 93.69 85 ILE A O 1
ATOM 677 N N . GLU A 1 86 ? 6.230 -0.480 -0.667 1.00 90.81 86 GLU A N 1
ATOM 678 C CA . GLU A 1 86 ? 4.996 0.290 -0.531 1.00 90.81 86 GLU A CA 1
ATOM 679 C C . GLU A 1 86 ? 3.784 -0.638 -0.345 1.00 90.81 86 GLU A C 1
ATOM 681 O O . GLU A 1 86 ? 2.969 -0.457 0.563 1.00 90.81 86 GLU A O 1
ATOM 686 N N . PHE A 1 87 ? 3.693 -1.706 -1.142 1.00 88.38 87 PHE A N 1
ATOM 687 C CA . PHE A 1 87 ? 2.638 -2.708 -0.999 1.00 88.38 87 PHE A CA 1
ATOM 688 C C . PHE A 1 87 ? 2.651 -3.386 0.377 1.00 88.38 87 PHE A C 1
ATOM 690 O O . PHE A 1 87 ? 1.589 -3.589 0.978 1.00 88.38 87 PHE A O 1
ATOM 697 N N . PHE A 1 88 ? 3.829 -3.725 0.905 1.00 91.69 88 PHE A N 1
ATOM 698 C CA . PHE A 1 88 ? 3.941 -4.275 2.254 1.00 91.69 88 PHE A CA 1
ATOM 699 C C . PHE A 1 88 ? 3.568 -3.255 3.329 1.00 91.69 88 PHE A C 1
ATOM 701 O O . PHE A 1 88 ? 2.898 -3.637 4.288 1.00 91.69 88 PHE A O 1
ATOM 708 N N . ALA A 1 89 ? 3.911 -1.977 3.161 1.00 91.81 89 ALA A N 1
ATOM 709 C CA . ALA A 1 89 ? 3.526 -0.921 4.093 1.00 91.81 89 ALA A CA 1
ATOM 710 C C . ALA A 1 89 ? 1.996 -0.784 4.196 1.00 91.81 89 ALA A C 1
ATOM 712 O O . ALA A 1 89 ? 1.450 -0.823 5.301 1.00 91.81 89 ALA A O 1
ATOM 713 N N . TYR A 1 90 ? 1.281 -0.734 3.064 1.00 88.69 90 TYR A N 1
ATOM 714 C CA . TYR A 1 90 ? -0.188 -0.690 3.068 1.00 88.69 90 TYR A CA 1
ATOM 715 C C . TYR A 1 90 ? -0.816 -1.933 3.704 1.00 88.69 90 TYR A C 1
ATOM 717 O O . TYR A 1 90 ? -1.776 -1.816 4.470 1.00 88.69 90 TYR A O 1
ATOM 725 N N . ASN A 1 91 ? -0.279 -3.124 3.424 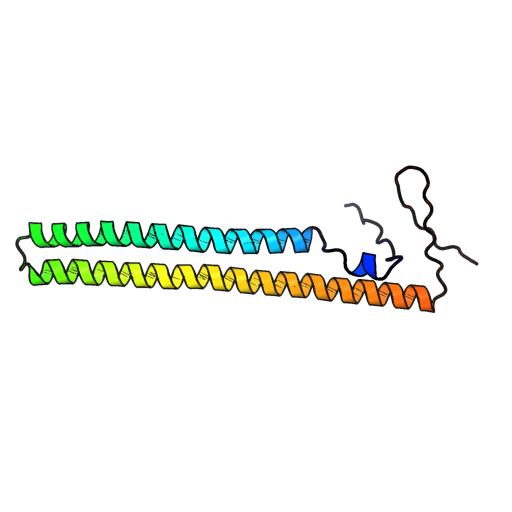1.00 89.50 91 ASN A N 1
ATOM 726 C CA . ASN A 1 91 ? -0.779 -4.353 4.044 1.00 89.50 91 ASN A CA 1
ATOM 727 C C . ASN A 1 91 ? -0.502 -4.396 5.550 1.00 89.50 91 ASN A C 1
ATOM 729 O O . ASN A 1 91 ? -1.384 -4.787 6.312 1.00 89.50 91 ASN A O 1
ATOM 733 N N . ALA A 1 92 ? 0.680 -3.966 5.992 1.00 92.00 92 ALA A N 1
ATOM 734 C CA . ALA A 1 92 ? 1.022 -3.889 7.408 1.00 92.00 92 ALA A CA 1
ATOM 735 C C . ALA A 1 92 ? 0.094 -2.915 8.148 1.00 92.00 92 ALA A C 1
ATOM 737 O O . ALA A 1 92 ? -0.454 -3.267 9.192 1.00 92.00 92 ALA A O 1
ATOM 738 N N . LEU A 1 93 ? -0.169 -1.735 7.577 1.00 91.44 93 LEU A N 1
ATOM 739 C CA . LEU A 1 93 ? -1.132 -0.776 8.129 1.00 91.44 93 LEU A CA 1
ATOM 740 C C . LEU A 1 93 ? -2.546 -1.361 8.207 1.00 91.44 93 LEU A C 1
ATOM 742 O O . LEU A 1 93 ? -3.214 -1.227 9.233 1.00 91.44 93 LEU A O 1
ATOM 746 N N . ALA A 1 94 ? -2.994 -2.056 7.159 1.00 88.69 94 ALA A N 1
ATOM 747 C CA . ALA A 1 94 ? -4.294 -2.718 7.160 1.00 88.69 94 ALA A CA 1
ATOM 748 C C . ALA A 1 94 ? -4.386 -3.812 8.240 1.00 88.69 94 ALA A C 1
ATOM 750 O O . ALA A 1 94 ? -5.427 -3.948 8.884 1.00 88.69 94 ALA A O 1
ATOM 751 N N . LEU A 1 95 ? -3.311 -4.573 8.474 1.00 89.44 95 LEU A N 1
ATOM 752 C CA . LEU A 1 95 ? -3.245 -5.575 9.543 1.00 89.44 95 LEU A CA 1
ATOM 753 C C . LEU A 1 95 ? -3.290 -4.933 10.932 1.00 89.44 95 LEU A C 1
ATOM 755 O O . LEU A 1 95 ? -4.058 -5.387 11.779 1.00 89.44 95 LEU A O 1
ATOM 759 N N . LEU A 1 96 ? -2.530 -3.859 11.155 1.00 91.44 96 LEU A N 1
ATOM 760 C CA . LEU A 1 96 ? -2.531 -3.128 12.425 1.00 91.44 96 LEU A CA 1
ATOM 761 C C . LEU A 1 96 ? -3.910 -2.538 12.736 1.00 91.44 96 LEU A C 1
ATOM 763 O O . LEU A 1 96 ? -4.396 -2.670 13.858 1.00 91.44 96 LEU A O 1
ATOM 767 N N . LEU A 1 97 ? -4.577 -1.949 11.741 1.00 89.25 97 LEU A N 1
ATOM 768 C CA . LEU A 1 97 ? -5.936 -1.434 11.909 1.00 89.25 97 LEU A CA 1
ATOM 769 C C . LEU A 1 97 ? -6.963 -2.545 12.127 1.00 89.25 97 LEU A C 1
ATOM 771 O O . LEU A 1 97 ? -7.868 -2.369 12.938 1.00 89.25 97 LEU A O 1
ATOM 775 N N . SER A 1 98 ? -6.800 -3.697 11.471 1.00 86.31 98 SER A N 1
ATOM 776 C CA . SER A 1 98 ? -7.650 -4.869 11.722 1.00 86.31 98 SER A CA 1
ATOM 777 C C . SER A 1 98 ? -7.488 -5.360 13.162 1.00 86.31 98 SER A C 1
ATOM 779 O O . SER A 1 98 ? -8.476 -5.610 13.844 1.00 86.31 98 SER A O 1
ATOM 781 N N . ALA A 1 99 ? -6.248 -5.445 13.654 1.00 87.81 99 ALA A N 1
ATOM 782 C CA . ALA A 1 99 ? -5.968 -5.830 15.034 1.00 87.81 99 ALA A CA 1
ATOM 783 C C . ALA A 1 99 ? -6.563 -4.826 16.032 1.00 87.81 99 ALA A C 1
ATOM 785 O O . ALA A 1 99 ? -7.190 -5.227 17.011 1.00 87.81 99 ALA A O 1
ATOM 786 N N . LEU A 1 100 ? -6.434 -3.525 15.758 1.00 86.94 100 LEU A N 1
ATOM 787 C CA . LEU A 1 100 ? -7.037 -2.480 16.581 1.00 86.94 100 LEU A CA 1
ATOM 788 C C . LEU A 1 100 ? -8.568 -2.584 16.602 1.00 86.94 100 LEU A C 1
ATOM 790 O O . LEU A 1 100 ? -9.167 -2.498 17.673 1.00 86.94 100 LEU A O 1
ATOM 794 N N . ALA A 1 101 ? -9.200 -2.809 15.446 1.00 83.12 101 ALA A N 1
ATOM 795 C CA . ALA A 1 101 ? -10.645 -2.996 15.343 1.00 83.12 101 ALA A CA 1
ATOM 796 C C . ALA A 1 101 ? -11.121 -4.185 16.188 1.00 83.12 101 ALA A C 1
ATOM 798 O O . ALA A 1 101 ? -12.089 -4.042 16.940 1.00 83.12 101 ALA A O 1
ATOM 799 N N . SER A 1 102 ? -10.405 -5.312 16.122 1.00 82.94 102 SER A N 1
ATOM 800 C CA . SER A 1 102 ? -10.684 -6.498 16.935 1.00 82.94 102 SER A CA 1
ATOM 801 C C . SER A 1 102 ? -10.536 -6.214 18.429 1.00 82.94 102 SER A C 1
ATOM 803 O O . SER A 1 102 ? -11.444 -6.518 19.194 1.00 82.94 102 SER A O 1
ATOM 805 N N . ILE A 1 103 ? -9.453 -5.555 18.857 1.00 85.56 103 ILE A N 1
ATOM 806 C CA . ILE A 1 103 ? -9.233 -5.220 20.275 1.00 85.56 103 ILE A CA 1
ATOM 807 C C . ILE A 1 103 ? -10.343 -4.306 20.804 1.00 85.56 103 ILE A C 1
ATOM 809 O O . ILE A 1 103 ? -10.860 -4.527 21.902 1.00 85.56 103 ILE A O 1
ATOM 813 N N . VAL A 1 104 ? -10.729 -3.281 20.039 1.00 82.06 104 VAL A N 1
ATOM 814 C CA . VAL A 1 104 ? -11.811 -2.360 20.420 1.00 82.06 104 VAL A CA 1
ATOM 815 C C . VAL A 1 104 ? -13.136 -3.111 20.548 1.00 82.06 104 VAL A C 1
ATOM 817 O O . VAL A 1 104 ? -13.877 -2.902 21.513 1.00 82.06 104 VAL A O 1
ATOM 820 N N . GLN A 1 105 ? -13.424 -4.007 19.606 1.00 81.56 105 GLN A N 1
ATOM 821 C CA . GLN A 1 105 ? -14.632 -4.822 19.623 1.00 81.56 105 GLN A CA 1
ATOM 822 C C . GLN A 1 105 ? -14.651 -5.784 20.821 1.00 81.56 105 GLN A C 1
ATOM 824 O O . GLN A 1 105 ? -15.628 -5.792 21.573 1.00 81.56 105 GLN A O 1
ATOM 829 N N . ASP A 1 106 ? -13.566 -6.517 21.066 1.00 84.44 106 ASP A N 1
ATOM 830 C CA . ASP A 1 106 ? -13.458 -7.494 22.157 1.00 84.44 106 ASP A CA 1
ATOM 831 C C . ASP A 1 106 ? -13.502 -6.833 23.537 1.00 84.44 106 ASP A C 1
ATOM 833 O O . ASP A 1 106 ? -14.204 -7.301 24.441 1.00 84.44 106 ASP A O 1
ATOM 837 N N . THR A 1 107 ? -12.815 -5.701 23.699 1.00 84.75 107 THR A N 1
ATOM 838 C CA . THR A 1 107 ? -12.832 -4.926 24.948 1.00 84.75 107 THR A CA 1
ATOM 839 C C . THR A 1 107 ? -14.247 -4.444 25.257 1.00 84.75 107 THR A C 1
ATOM 841 O O . THR A 1 107 ? -14.710 -4.542 26.396 1.00 84.75 107 THR A O 1
ATOM 844 N N . ARG A 1 108 ? -14.979 -3.973 24.239 1.00 79.31 108 ARG A N 1
ATOM 845 C CA . ARG A 1 108 ? -16.365 -3.526 24.404 1.00 79.31 108 ARG A CA 1
ATOM 846 C C . ARG A 1 108 ? -17.304 -4.680 24.738 1.00 79.31 108 ARG A C 1
ATOM 848 O O . ARG A 1 108 ? -18.111 -4.540 25.655 1.00 79.31 108 ARG A O 1
ATOM 855 N N . ILE A 1 109 ? -17.208 -5.803 24.025 1.00 80.06 109 ILE A N 1
ATOM 856 C CA . ILE A 1 109 ? -18.023 -6.995 24.306 1.00 80.06 109 ILE A CA 1
ATOM 857 C C . ILE A 1 109 ? -17.789 -7.438 25.753 1.00 80.06 109 ILE A C 1
ATOM 859 O O . ILE A 1 109 ? -18.749 -7.654 26.493 1.00 80.06 109 ILE A O 1
ATOM 863 N N . THR A 1 110 ? -16.528 -7.490 26.183 1.00 82.62 110 THR A N 1
ATOM 864 C CA . THR A 1 110 ? -16.153 -7.860 27.554 1.00 82.62 110 THR A CA 1
ATOM 865 C C . THR A 1 110 ? -16.748 -6.894 28.582 1.00 82.62 110 THR A C 1
ATOM 867 O O . THR A 1 110 ? -17.354 -7.339 29.558 1.00 82.62 110 THR A O 1
ATOM 870 N N . ALA A 1 111 ? -16.664 -5.582 28.344 1.00 80.06 111 ALA A N 1
ATOM 871 C CA . ALA A 1 111 ? -17.250 -4.568 29.222 1.00 80.06 111 ALA A CA 1
ATOM 872 C C . ALA A 1 111 ? -18.785 -4.667 29.298 1.00 80.06 111 ALA A C 1
ATOM 874 O O . ALA A 1 111 ? -19.354 -4.620 30.388 1.00 80.06 111 ALA A O 1
ATOM 875 N N . ASN A 1 112 ? -19.462 -4.862 28.164 1.00 78.69 112 ASN A N 1
ATOM 876 C CA . ASN A 1 112 ? -20.917 -5.013 28.116 1.00 78.69 112 ASN A CA 1
ATOM 877 C C . ASN A 1 112 ? -21.378 -6.298 28.823 1.00 78.69 112 ASN A C 1
ATOM 879 O O . ASN A 1 112 ? -22.369 -6.281 29.550 1.00 78.69 112 ASN A O 1
ATOM 883 N N . VAL A 1 113 ? -20.644 -7.404 28.669 1.00 78.62 113 VAL A N 1
ATOM 884 C CA . VAL A 1 113 ? -20.926 -8.659 29.383 1.00 78.62 113 VAL A CA 1
ATOM 885 C C . VAL A 1 113 ? -20.702 -8.505 30.889 1.00 78.62 113 VAL A C 1
ATOM 887 O O . VAL A 1 113 ? -21.509 -9.011 31.669 1.00 78.62 113 VAL A O 1
ATOM 890 N N . ALA A 1 114 ? -19.657 -7.792 31.315 1.00 79.44 114 ALA A N 1
ATOM 891 C CA . ALA A 1 114 ? -19.421 -7.500 32.728 1.00 79.44 114 ALA A CA 1
ATOM 892 C C . ALA A 1 114 ? -20.550 -6.643 33.326 1.00 79.44 114 ALA A C 1
ATOM 894 O O . ALA A 1 114 ? -21.069 -6.982 34.388 1.00 79.44 114 ALA A O 1
ATOM 895 N N . LEU A 1 115 ? -20.991 -5.600 32.613 1.00 77.06 115 LEU A N 1
ATOM 896 C CA . LEU A 1 115 ? -22.133 -4.770 33.013 1.00 77.06 115 LEU A CA 1
ATOM 897 C C . LEU A 1 115 ? -23.433 -5.577 33.093 1.00 77.06 115 LEU A C 1
ATOM 899 O O . LEU A 1 115 ? -24.185 -5.424 34.051 1.00 77.06 115 LEU A O 1
ATOM 903 N N . TYR A 1 116 ? -23.680 -6.465 32.127 1.00 74.12 116 TYR A N 1
ATOM 904 C CA . TYR A 1 116 ? -24.841 -7.356 32.141 1.00 74.12 116 T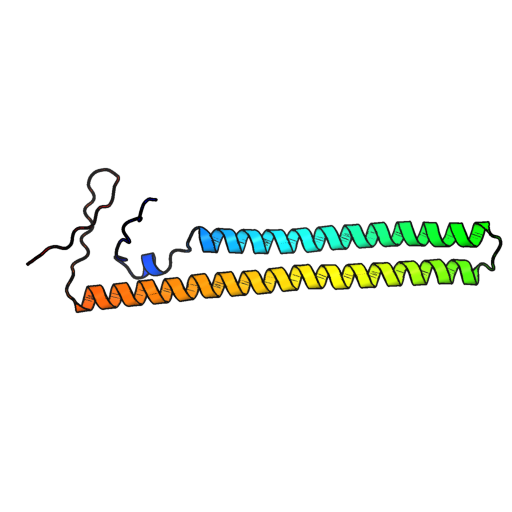YR A CA 1
ATOM 905 C C . TYR A 1 116 ? -24.834 -8.291 33.359 1.00 74.12 116 TYR A C 1
ATOM 907 O O . TYR A 1 116 ? -25.852 -8.439 34.036 1.00 74.12 116 TYR A O 1
ATOM 915 N N . ARG A 1 117 ? -23.683 -8.908 33.667 1.00 77.00 117 ARG A N 1
ATOM 916 C CA . ARG A 1 117 ? -23.532 -9.779 34.845 1.00 77.00 117 ARG A CA 1
ATOM 917 C C . ARG A 1 117 ? -23.736 -9.002 36.144 1.00 77.00 117 ARG A C 1
ATOM 919 O O . ARG A 1 117 ? -24.526 -9.433 36.972 1.00 77.00 117 ARG A O 1
ATOM 926 N N . ALA A 1 118 ? -23.114 -7.831 36.272 1.00 77.25 118 ALA A N 1
ATOM 927 C CA . ALA A 1 118 ? -23.266 -6.969 37.441 1.00 77.25 118 ALA A CA 1
ATOM 928 C C . ALA A 1 118 ? -24.726 -6.524 37.653 1.00 77.25 118 ALA A C 1
ATOM 930 O O . ALA A 1 118 ? -25.233 -6.600 38.769 1.00 77.25 118 ALA A O 1
ATOM 931 N N . ALA A 1 119 ? -25.434 -6.128 36.589 1.00 70.69 119 ALA A N 1
ATOM 932 C CA . ALA A 1 119 ? -26.848 -5.755 36.667 1.00 70.69 119 ALA A CA 1
ATOM 933 C C . ALA A 1 119 ? -27.740 -6.933 37.097 1.00 70.69 119 ALA A C 1
ATOM 935 O O . ALA A 1 119 ? -28.659 -6.758 37.901 1.00 70.69 119 ALA A O 1
ATOM 936 N N . LYS A 1 120 ? -27.441 -8.142 36.601 1.00 74.25 120 LYS A N 1
ATOM 937 C CA . LYS A 1 120 ? -28.144 -9.372 36.984 1.00 74.25 120 LYS A CA 1
ATOM 938 C C . LYS A 1 120 ? -27.912 -9.731 38.455 1.00 74.25 120 LYS A C 1
ATOM 940 O O . LYS A 1 120 ? -28.877 -10.062 39.140 1.00 74.25 120 LYS A O 1
ATOM 945 N N . ASP A 1 121 ? -26.674 -9.629 38.935 1.00 75.44 121 ASP A N 1
ATOM 946 C CA . ASP A 1 121 ? -26.310 -9.931 40.326 1.00 75.44 121 ASP A CA 1
ATOM 947 C C . ASP A 1 121 ? -26.911 -8.915 41.312 1.00 75.44 121 ASP A C 1
ATOM 949 O O . ASP A 1 121 ? -27.345 -9.288 42.399 1.00 75.44 121 ASP A O 1
ATOM 953 N N . MET A 1 122 ? -27.022 -7.642 40.915 1.00 71.38 122 MET A N 1
ATOM 954 C CA . MET A 1 122 ? -27.680 -6.591 41.707 1.00 71.38 122 MET A CA 1
ATOM 955 C C . MET A 1 122 ? -29.218 -6.666 41.675 1.00 71.38 122 MET A C 1
ATOM 957 O O . MET A 1 122 ? -29.886 -5.847 42.302 1.00 71.38 122 MET A O 1
ATOM 961 N N . GLY A 1 123 ? -29.809 -7.623 40.949 1.00 61.78 123 GLY A N 1
ATOM 962 C CA . GLY A 1 123 ? -31.263 -7.769 40.842 1.00 61.78 123 GLY A CA 1
ATOM 963 C C . GLY A 1 123 ? -31.959 -6.631 40.082 1.00 61.78 123 GLY A C 1
ATOM 964 O O . GLY A 1 123 ? -33.183 -6.500 40.172 1.00 61.78 123 GLY A O 1
ATOM 965 N N . ILE A 1 124 ? -31.207 -5.824 39.323 1.00 58.69 124 ILE A N 1
ATOM 966 C CA . ILE A 1 124 ? -31.742 -4.723 38.519 1.00 58.69 124 ILE A CA 1
ATOM 967 C C . ILE A 1 124 ? -32.501 -5.331 37.334 1.00 58.69 124 ILE A C 1
ATOM 969 O O . ILE A 1 124 ? -31.913 -5.867 36.393 1.00 58.69 124 ILE A O 1
ATOM 973 N N . LYS A 1 125 ? -33.837 -5.259 37.368 1.00 50.62 125 LYS A N 1
ATOM 974 C CA . LYS A 1 125 ? -34.680 -5.614 36.219 1.00 50.62 125 LYS A CA 1
ATOM 975 C C . LYS A 1 125 ? -34.564 -4.509 35.171 1.00 50.62 125 LYS A C 1
ATOM 977 O O . LYS A 1 125 ? -35.181 -3.459 35.310 1.00 50.62 125 LYS A O 1
ATOM 982 N N . VAL A 1 126 ? -33.788 -4.748 34.118 1.00 51.00 126 VAL A N 1
ATOM 983 C CA . VAL A 1 126 ? -33.716 -3.854 32.952 1.00 51.00 126 VAL A CA 1
ATOM 984 C C . VAL A 1 126 ? -35.044 -3.964 32.189 1.00 51.00 126 VAL A C 1
ATOM 986 O O . VAL A 1 126 ? -35.253 -4.893 31.412 1.00 51.00 126 VAL A O 1
ATOM 989 N N . GLY A 1 127 ? -35.995 -3.079 32.495 1.00 40.56 127 GLY A N 1
ATOM 990 C CA . GLY A 1 127 ? -37.330 -3.062 31.893 1.00 40.56 127 GLY A CA 1
ATOM 991 C C . GLY A 1 127 ? -37.359 -2.268 30.589 1.00 40.56 127 GLY A C 1
ATOM 992 O O . GLY A 1 127 ? -37.065 -1.080 30.585 1.00 40.56 127 GLY A O 1
ATOM 993 N N . VAL A 1 128 ? -37.737 -2.904 29.480 1.00 39.09 128 VAL A N 1
ATOM 994 C CA . VAL A 1 128 ? -37.970 -2.228 28.194 1.00 39.09 128 VAL A CA 1
ATOM 995 C C . VAL A 1 128 ? -39.295 -1.466 28.262 1.00 39.09 128 VAL A C 1
ATOM 997 O O . VAL A 1 128 ? -40.352 -2.045 28.025 1.00 39.09 128 VAL A O 1
ATOM 1000 N N . GLU A 1 129 ? -39.264 -0.165 28.566 1.00 38.09 129 GLU A N 1
ATOM 1001 C CA . GLU A 1 129 ? -40.423 0.700 28.326 1.00 38.09 129 GLU A CA 1
ATOM 1002 C C . GLU A 1 129 ? -40.404 1.229 26.886 1.00 38.09 129 GLU A C 1
ATOM 1004 O O . GLU A 1 129 ? -39.690 2.167 26.522 1.00 38.09 129 GLU A O 1
ATOM 1009 N N . THR A 1 130 ? -41.237 0.628 26.037 1.00 36.84 130 THR A N 1
ATOM 1010 C CA . THR A 1 130 ? -41.631 1.198 24.747 1.00 36.84 130 THR A CA 1
ATOM 1011 C C . THR A 1 130 ? -42.744 2.222 24.953 1.00 36.84 130 THR A C 1
ATOM 1013 O O . THR A 1 130 ? -43.926 1.884 24.906 1.00 36.84 130 THR A O 1
ATOM 1016 N N . LYS A 1 131 ? -42.384 3.498 25.113 1.00 38.28 131 LYS A N 1
ATOM 1017 C CA . LYS A 1 131 ? -43.284 4.611 24.781 1.00 38.28 131 LYS A CA 1
ATOM 1018 C C . LYS A 1 131 ? -42.648 5.483 23.702 1.00 38.28 131 LYS A C 1
ATOM 1020 O O . LYS A 1 131 ? -41.675 6.185 23.937 1.00 38.28 131 LYS A O 1
ATOM 1025 N N . SER A 1 132 ? -43.233 5.416 22.506 1.00 38.72 132 SER A N 1
ATOM 1026 C CA . SER A 1 132 ? -43.044 6.370 21.405 1.00 38.72 132 SER A CA 1
ATOM 1027 C C . SER A 1 132 ? -41.581 6.658 21.014 1.00 38.72 132 SER A C 1
ATOM 1029 O O . SER A 1 132 ? -41.059 7.751 21.218 1.00 38.72 132 SER A O 1
ATOM 1031 N N . GLY A 1 133 ? -40.892 5.662 20.444 1.00 40.91 133 GLY A N 1
ATOM 1032 C CA . GLY A 1 133 ? -39.658 5.873 19.665 1.00 40.91 133 GLY A CA 1
ATOM 1033 C C . GLY A 1 133 ? -38.402 6.323 20.428 1.00 40.91 133 GLY A C 1
ATOM 1034 O O . GLY A 1 133 ? -37.338 6.437 19.821 1.00 40.91 133 GLY A O 1
ATOM 1035 N N . LYS A 1 134 ? -38.472 6.530 21.747 1.00 30.48 134 LYS A N 1
ATOM 1036 C CA . LYS A 1 134 ? -37.311 6.755 22.616 1.00 30.48 134 LYS A CA 1
ATOM 1037 C C . LYS A 1 134 ? -37.318 5.737 23.742 1.00 30.48 134 LYS A C 1
ATOM 1039 O O . LYS A 1 134 ? -38.136 5.796 24.648 1.00 30.48 134 LYS A O 1
ATOM 1044 N N . VAL A 1 135 ? -36.371 4.809 23.679 1.00 38.97 135 VAL A N 1
ATOM 1045 C CA . VAL A 1 135 ? -36.123 3.865 24.767 1.00 38.97 135 VAL A CA 1
ATOM 1046 C C . VAL A 1 135 ? -35.469 4.637 25.917 1.00 38.97 135 VAL A C 1
ATOM 1048 O O . VAL A 1 135 ? -34.375 5.175 25.729 1.00 38.97 135 VAL A O 1
ATOM 1051 N N . SER A 1 136 ? -36.125 4.717 27.068 1.00 37.19 136 SER A N 1
ATOM 1052 C CA . SER A 1 136 ? -35.577 5.254 28.319 1.00 37.19 136 SER A CA 1
ATOM 1053 C C . SER A 1 136 ? -35.650 4.151 29.371 1.00 37.19 136 SER A C 1
ATOM 1055 O O . SER A 1 136 ? -36.660 3.457 29.437 1.00 37.19 136 SER A O 1
ATOM 1057 N N . TYR A 1 137 ? -34.579 3.957 30.141 1.00 47.62 137 TYR A N 1
ATOM 1058 C CA . TYR A 1 137 ? -34.480 2.899 31.147 1.00 47.62 137 TYR A CA 1
ATOM 1059 C C . TYR A 1 137 ? -34.249 3.546 32.512 1.00 47.62 137 TYR A C 1
ATOM 1061 O O . TYR A 1 137 ? -33.198 4.147 32.724 1.00 47.62 137 TYR A O 1
ATOM 1069 N N . SER A 1 138 ? -35.214 3.432 33.423 1.00 44.06 138 SER A N 1
ATOM 1070 C CA . SER A 1 138 ? -35.060 3.834 34.823 1.00 44.06 138 SER A CA 1
ATOM 1071 C C . SER A 1 138 ? -34.735 2.625 35.699 1.00 44.06 138 SER A C 1
ATOM 1073 O O . SER A 1 138 ? -35.238 1.520 35.482 1.00 44.06 138 SER A O 1
ATOM 1075 N N . ALA A 1 139 ? -33.883 2.838 36.703 1.00 41.41 139 ALA A N 1
ATOM 1076 C CA . ALA A 1 139 ? -33.747 1.908 37.812 1.00 41.41 139 ALA A CA 1
ATOM 1077 C C . ALA A 1 139 ? -35.058 1.930 38.613 1.00 41.41 139 ALA A C 1
ATOM 1079 O O . ALA A 1 139 ? -35.517 2.992 39.030 1.00 41.41 139 ALA A O 1
ATOM 1080 N N . LEU A 1 140 ? -35.688 0.769 38.781 1.00 45.69 140 LEU A N 1
ATOM 1081 C CA . LEU A 1 140 ? -36.786 0.612 39.729 1.00 45.69 140 LEU A CA 1
ATOM 1082 C C . LEU A 1 140 ? -36.168 0.520 41.126 1.00 45.69 140 LEU A C 1
ATOM 1084 O O . LEU A 1 140 ? -35.699 -0.550 41.518 1.00 45.69 140 LEU A O 1
ATOM 1088 N N . ASP A 1 141 ? -36.133 1.652 41.831 1.00 41.88 141 ASP A N 1
ATOM 1089 C CA . ASP A 1 141 ? -35.834 1.690 43.263 1.00 41.88 141 ASP A CA 1
ATOM 1090 C C . ASP A 1 141 ? -36.900 0.898 44.028 1.00 41.88 141 ASP A C 1
ATOM 1092 O O . ASP A 1 141 ? -38.088 0.916 43.687 1.00 41.88 141 ASP A O 1
ATOM 1096 N N . ARG A 1 142 ? -36.436 0.145 45.024 1.00 38.94 142 ARG A N 1
ATOM 1097 C CA . ARG A 1 142 ? -37.264 -0.684 45.898 1.00 38.94 142 ARG A CA 1
ATOM 1098 C C . ARG A 1 142 ? -37.803 0.121 47.067 1.00 38.94 142 ARG A C 1
ATOM 1100 O O . ARG A 1 142 ? -37.007 0.896 47.639 1.00 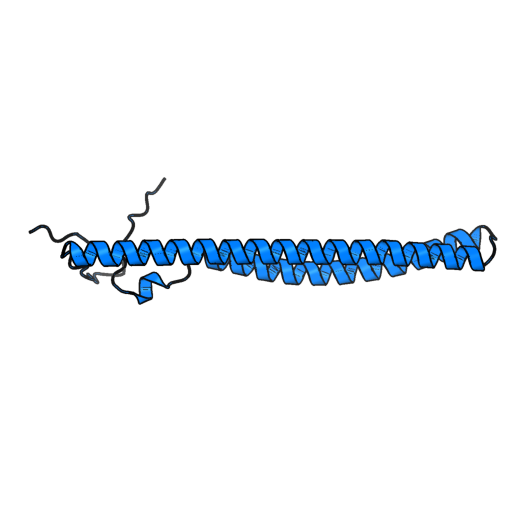38.94 142 ARG A O 1
#

Secondary structure (DSSP, 8-state):
------PPP-SHHHHTPPPHHHHHHHHHHHHHHHHHHHHHHHHHHHHHHHHHHHHHHHHHTT--HHHHHHHHHHHHHHHHHHHHHHHHHHHHHHHHHHHHHHHHHHHHHHHHHHHHHHHHHTT-----B-STT--B------

Sequence (142 aa):
MFEKERKFPASLEECKKVDSVSESLWTWVEWLKKWGKIILILLIVVGIISAVGKYNEVNEINVDSGVAMMSAVTSLLSWALYAIIEFFAYNALALLLSALASIVQDTRITANVALYRAAKDMGIKVGVETKSGKVSYSALDR

pLDDT: mean 76.49, std 18.99, range [30.48, 95.38]

Radius of gyration: 28.64 Å; chains: 1; bounding box: 71×29×74 Å

Foldseek 3Di:
DDPDPDAADQDLVSLQDQDPVLVVLLVVLVVLLVVLVVLLVVLQVVLQVVLVVQLCVCVVVVPDNVVSNVSSVVSSVVSNVVSVVSSVVSNVVSVVSNVVSVVVSVVSSVVSVVSNVVCVVVVFNQDFDDDDPDTDTDGPDD